Protein AF-A0A2N1PWR2-F1 (afdb_monomer_lite)

pLDDT: mean 94.42, std 9.28, range [49.44, 98.5]

Sequence (89 aa):
MKDQTYIDKVIKLNHYITKTWDPKMKWMWGEALYGYSLSRLDEHFNEEIYTDFLKAYVDYYVQNPPRVDQSDTAAPGLITYQMYKKFGD

Radius of gyration: 13.54 Å; chains: 1; bounding box: 31×26×42 Å

Structure (mmCIF, N/CA/C/O backbone):
data_AF-A0A2N1PWR2-F1
#
_entry.id   AF-A0A2N1PWR2-F1
#
loop_
_atom_site.group_PDB
_atom_site.id
_atom_site.type_symbol
_atom_site.label_atom_id
_atom_site.label_alt_id
_atom_site.label_comp_id
_atom_site.label_asym_id
_atom_site.label_entity_id
_atom_site.label_seq_id
_atom_site.pdbx_PDB_ins_code
_atom_site.Cartn_x
_atom_site.Cartn_y
_atom_site.Cartn_z
_atom_site.occupancy
_atom_site.B_iso_or_equiv
_atom_site.auth_seq_id
_atom_site.auth_comp_id
_atom_site.auth_asym_id
_atom_site.auth_atom_id
_atom_site.pdbx_PDB_model_num
ATOM 1 N N . MET A 1 1 ? -10.478 5.709 27.307 1.00 49.44 1 MET A N 1
ATOM 2 C CA . MET A 1 1 ? -10.718 7.043 26.695 1.00 49.44 1 MET A CA 1
ATOM 3 C C . MET A 1 1 ? -9.443 7.874 26.442 1.00 49.44 1 MET A C 1
ATOM 5 O O . MET A 1 1 ? -9.545 9.074 26.230 1.00 49.44 1 MET A O 1
ATOM 9 N N . LYS A 1 2 ? -8.248 7.259 26.384 1.00 52.25 2 LYS A N 1
ATOM 10 C CA . LYS A 1 2 ? -7.045 7.867 25.775 1.00 52.25 2 LYS A CA 1
ATOM 11 C C . LYS A 1 2 ? -6.807 7.322 24.359 1.00 52.25 2 LYS A C 1
ATOM 13 O O . LYS A 1 2 ? -6.413 8.079 23.478 1.0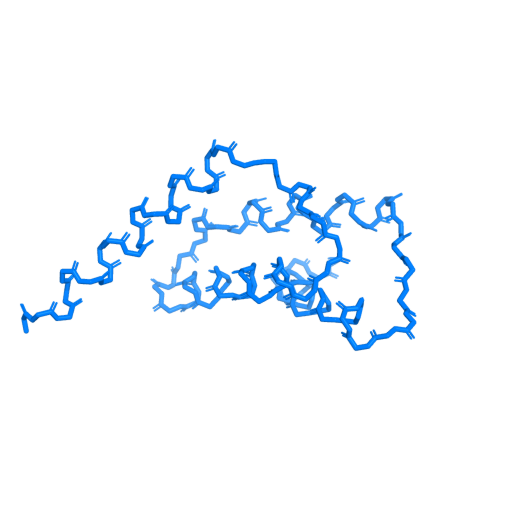0 52.25 2 LYS A O 1
ATOM 18 N N . ASP A 1 3 ? -7.152 6.057 24.121 1.00 59.41 3 ASP A N 1
ATOM 19 C CA . ASP A 1 3 ? -6.906 5.349 22.853 1.00 59.41 3 ASP A CA 1
ATOM 20 C C . ASP A 1 3 ? -7.663 5.940 21.659 1.00 59.41 3 ASP A C 1
ATOM 22 O O . ASP A 1 3 ? -7.075 6.098 20.590 1.00 59.41 3 ASP A O 1
ATOM 26 N N . GLN A 1 4 ? -8.911 6.386 21.872 1.00 61.12 4 GLN A N 1
ATOM 27 C CA . GLN A 1 4 ? -9.715 7.063 20.844 1.00 61.12 4 GLN A CA 1
ATOM 28 C C . GLN A 1 4 ? -8.957 8.255 20.227 1.00 61.12 4 GLN A C 1
ATOM 30 O O . GLN A 1 4 ? -8.974 8.462 19.024 1.00 61.12 4 GLN A O 1
ATOM 35 N N . THR A 1 5 ? -8.187 8.993 21.034 1.00 77.56 5 THR A N 1
ATOM 36 C CA . THR A 1 5 ? -7.488 10.199 20.560 1.00 77.56 5 THR A CA 1
ATOM 37 C C . THR A 1 5 ? -6.214 9.918 19.761 1.00 77.56 5 THR A C 1
ATOM 39 O O . THR A 1 5 ? -5.755 10.789 19.021 1.00 77.56 5 THR A O 1
ATOM 42 N N . TYR A 1 6 ? -5.613 8.733 19.910 1.00 88.06 6 TYR A N 1
ATOM 43 C CA . TYR A 1 6 ? -4.429 8.348 19.139 1.00 88.06 6 TYR A CA 1
ATOM 44 C C . TYR A 1 6 ? -4.818 7.733 17.803 1.00 88.06 6 TYR A C 1
ATOM 46 O O . TYR A 1 6 ? -4.216 8.085 16.789 1.00 88.06 6 TYR A O 1
ATOM 54 N N . ILE A 1 7 ? -5.844 6.880 17.790 1.00 89.94 7 ILE A N 1
ATOM 55 C CA . ILE A 1 7 ? -6.315 6.276 16.545 1.00 89.94 7 ILE A CA 1
ATOM 56 C C . ILE A 1 7 ? -6.851 7.344 15.583 1.00 89.94 7 ILE A C 1
ATOM 58 O O . ILE A 1 7 ? -6.486 7.330 14.413 1.00 89.94 7 ILE A O 1
ATOM 62 N N . ASP A 1 8 ? -7.551 8.366 16.087 1.00 92.19 8 ASP A N 1
ATOM 63 C CA . ASP A 1 8 ? -8.011 9.500 15.274 1.00 92.19 8 ASP A CA 1
ATOM 64 C C . ASP A 1 8 ? -6.849 10.260 14.615 1.00 92.19 8 ASP A C 1
ATOM 66 O O . ASP A 1 8 ? -6.934 10.678 13.458 1.00 92.19 8 ASP A O 1
ATOM 70 N N . LYS A 1 9 ? -5.727 10.429 15.329 1.00 94.50 9 LYS A N 1
ATOM 71 C CA . LYS A 1 9 ? -4.520 11.066 14.774 1.00 94.50 9 LYS A CA 1
ATOM 72 C C . LYS A 1 9 ? -3.884 10.209 13.686 1.00 94.50 9 LYS A C 1
ATOM 74 O O . LYS A 1 9 ? -3.447 10.762 12.680 1.00 94.50 9 LYS A O 1
ATOM 79 N N . VAL A 1 10 ? -3.842 8.891 13.882 1.00 94.19 10 VAL A N 1
ATOM 80 C CA . VAL A 1 10 ? -3.331 7.936 12.887 1.00 94.19 10 VAL A CA 1
ATOM 81 C C . VAL A 1 10 ? -4.205 7.959 11.635 1.00 94.19 10 VAL A C 1
ATOM 83 O O . VAL A 1 10 ? -3.677 8.125 10.540 1.00 94.19 10 VAL A O 1
ATOM 86 N N . ILE A 1 11 ? -5.530 7.893 11.786 1.00 95.12 11 ILE A N 1
ATOM 87 C CA . ILE A 1 11 ? -6.482 7.978 10.669 1.00 95.12 11 ILE A CA 1
ATOM 88 C C . ILE A 1 11 ? -6.311 9.305 9.928 1.00 95.12 11 ILE A C 1
ATOM 90 O O . ILE A 1 11 ? -6.153 9.325 8.710 1.00 95.12 11 ILE A O 1
ATOM 94 N N . LYS A 1 12 ? -6.257 10.429 10.654 1.00 96.12 12 LYS A N 1
ATOM 95 C CA . LYS A 1 12 ? -6.057 11.750 10.047 1.00 96.12 12 LYS A CA 1
ATOM 96 C C . LYS A 1 12 ? -4.741 11.839 9.271 1.00 96.12 12 LYS A C 1
ATOM 98 O O . LYS A 1 12 ? -4.718 12.432 8.193 1.00 96.12 12 LYS A O 1
ATOM 103 N N . LEU A 1 13 ? -3.660 11.272 9.806 1.00 96.81 13 LEU A N 1
ATOM 104 C CA . LEU A 1 13 ? -2.367 11.224 9.128 1.00 96.81 13 LEU A CA 1
ATOM 105 C C . LEU A 1 13 ? -2.439 10.371 7.857 1.00 96.81 13 LEU A C 1
ATOM 107 O O . LEU A 1 13 ? -1.989 10.817 6.807 1.00 96.81 13 LEU A O 1
ATOM 111 N N . ASN A 1 14 ? -3.055 9.192 7.926 1.00 97.50 14 ASN A N 1
ATOM 112 C CA . ASN A 1 14 ? -3.190 8.306 6.774 1.00 97.50 14 ASN A CA 1
ATOM 113 C C . ASN A 1 14 ? -4.067 8.919 5.683 1.00 97.50 14 ASN A C 1
ATOM 115 O O . ASN A 1 14 ? -3.670 8.897 4.526 1.00 97.50 14 ASN A O 1
ATOM 119 N N . HIS A 1 15 ? -5.177 9.573 6.037 1.00 96.50 15 HIS A N 1
ATOM 120 C CA . HIS A 1 15 ? -5.981 10.343 5.084 1.00 96.50 15 HIS A CA 1
ATOM 121 C C . HIS A 1 15 ? -5.181 11.448 4.395 1.00 96.50 15 HIS A C 1
ATOM 123 O O . HIS A 1 15 ? -5.399 11.725 3.220 1.00 96.50 15 HIS A O 1
ATOM 129 N N . TYR A 1 16 ? -4.291 12.128 5.119 1.00 97.62 16 TYR A N 1
ATOM 130 C CA . TYR A 1 16 ? -3.431 13.138 4.516 1.00 97.62 16 TYR A CA 1
ATOM 131 C C . TYR A 1 16 ? -2.416 12.500 3.561 1.00 97.62 16 TYR A C 1
ATOM 133 O O . TYR A 1 16 ? -2.271 12.964 2.432 1.00 97.62 16 TYR A O 1
ATOM 141 N N . ILE A 1 17 ? -1.747 11.423 3.983 1.00 96.94 17 ILE A N 1
ATOM 142 C CA . ILE A 1 17 ? -0.739 10.729 3.176 1.00 96.94 17 ILE A CA 1
ATOM 143 C C . ILE A 1 17 ? -1.364 10.184 1.891 1.00 96.94 17 ILE A C 1
ATOM 145 O O . ILE A 1 17 ? -0.913 10.548 0.810 1.00 96.94 17 ILE A O 1
ATOM 149 N N . THR A 1 18 ? -2.443 9.403 1.973 1.00 97.19 18 THR A N 1
ATOM 150 C CA . THR A 1 18 ? -3.044 8.780 0.781 1.00 97.19 18 THR A CA 1
ATOM 151 C C . THR A 1 18 ? -3.693 9.778 -0.176 1.00 97.19 18 THR A C 1
ATOM 153 O O . THR A 1 18 ? -3.904 9.456 -1.340 1.00 97.19 18 THR A O 1
ATOM 156 N N . LYS A 1 19 ? -3.967 11.010 0.276 1.00 96.44 19 LYS A N 1
ATOM 157 C CA . LYS A 1 19 ? -4.424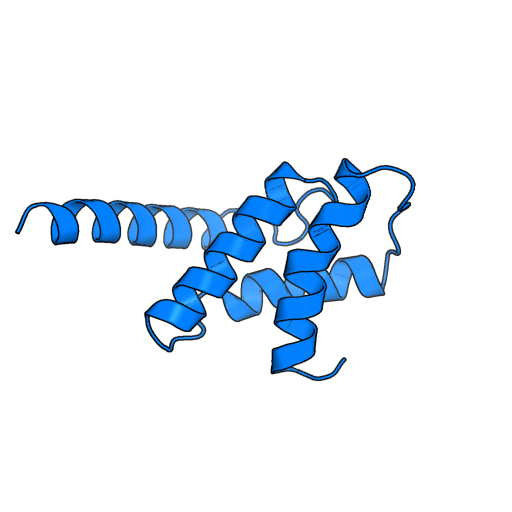 12.112 -0.586 1.00 96.44 19 LYS A CA 1
ATOM 158 C C . LYS A 1 19 ? -3.300 12.924 -1.223 1.00 96.44 19 LYS A C 1
ATOM 160 O O . LYS A 1 19 ? -3.569 13.662 -2.166 1.00 96.44 19 LYS A O 1
ATOM 165 N N . THR A 1 20 ? -2.086 12.877 -0.678 1.00 96.75 20 THR A N 1
ATOM 166 C CA . THR A 1 20 ? -0.986 13.765 -1.098 1.00 96.75 20 THR A CA 1
ATOM 167 C C . THR A 1 20 ? 0.193 13.032 -1.719 1.00 96.75 20 THR A C 1
ATOM 169 O O . THR A 1 20 ? 0.944 13.641 -2.476 1.00 96.75 20 THR A O 1
ATOM 172 N N . TRP A 1 21 ? 0.376 11.752 -1.409 1.00 96.50 21 TRP A N 1
ATOM 173 C CA . TRP A 1 21 ? 1.445 10.936 -1.970 1.00 96.50 21 TRP A CA 1
ATOM 174 C C . TRP A 1 21 ? 1.033 10.336 -3.310 1.00 96.50 21 TRP A C 1
ATOM 176 O O . TRP A 1 21 ? -0.143 10.065 -3.549 1.00 96.50 21 TRP A O 1
ATOM 186 N N . ASP A 1 22 ? 2.023 10.090 -4.167 1.00 96.69 22 ASP A N 1
ATOM 187 C CA . ASP A 1 22 ? 1.829 9.252 -5.346 1.00 96.69 22 ASP A CA 1
ATOM 188 C C . ASP A 1 22 ? 1.643 7.794 -4.882 1.00 96.69 22 ASP A C 1
ATOM 190 O O . ASP A 1 22 ? 2.509 7.278 -4.162 1.00 96.69 22 ASP A O 1
ATOM 194 N N . PRO A 1 23 ? 0.551 7.111 -5.280 1.00 95.88 23 PRO A N 1
ATOM 195 C CA . PRO A 1 23 ? 0.377 5.688 -5.022 1.00 95.88 23 PRO A CA 1
ATOM 196 C C . PRO A 1 23 ? 1.537 4.830 -5.526 1.00 95.88 23 PRO A C 1
ATOM 198 O O . PRO A 1 23 ? 1.755 3.751 -4.993 1.00 95.88 23 PRO A O 1
ATOM 201 N N . LYS A 1 24 ? 2.327 5.298 -6.500 1.00 95.94 24 LYS A N 1
ATOM 202 C CA . LYS A 1 24 ? 3.537 4.641 -7.026 1.00 95.94 24 LYS A CA 1
ATOM 203 C C . LYS A 1 24 ? 4.732 4.808 -6.086 1.00 95.94 24 LYS A C 1
ATOM 205 O O . LYS A 1 24 ? 5.810 5.262 -6.476 1.00 95.94 24 LYS A O 1
ATOM 210 N N . MET A 1 25 ? 4.532 4.456 -4.822 1.00 96.62 25 MET A N 1
ATOM 211 C CA . MET A 1 25 ? 5.593 4.429 -3.823 1.00 96.62 25 MET A CA 1
ATOM 212 C C . MET A 1 25 ? 6.709 3.461 -4.257 1.00 96.62 25 MET A C 1
ATOM 214 O O . MET A 1 25 ? 6.499 2.576 -5.084 1.00 96.62 25 MET A O 1
ATOM 218 N N . LYS A 1 26 ? 7.910 3.595 -3.693 1.00 97.44 26 LYS A N 1
ATOM 219 C CA . LYS A 1 26 ? 9.043 2.727 -4.038 1.00 97.44 26 LYS A CA 1
ATOM 220 C C . LYS A 1 26 ? 8.736 1.248 -3.734 1.00 97.44 26 LYS A C 1
ATOM 222 O O . LYS A 1 26 ? 8.129 0.921 -2.718 1.00 97.44 26 LYS A O 1
ATOM 227 N N . TRP A 1 27 ? 9.214 0.332 -4.577 1.00 98.31 27 TRP A N 1
ATOM 228 C CA . TRP A 1 27 ? 9.181 -1.111 -4.305 1.00 98.31 27 TRP A CA 1
ATOM 229 C C . TRP A 1 27 ? 10.225 -1.506 -3.257 1.00 98.31 27 TRP A C 1
ATOM 231 O O . TRP A 1 27 ? 11.318 -1.966 -3.594 1.00 98.31 27 TRP A O 1
ATOM 241 N N . MET A 1 28 ? 9.919 -1.262 -1.982 1.00 98.38 28 MET A N 1
ATOM 242 C CA . MET A 1 28 ? 10.778 -1.603 -0.849 1.00 98.38 28 MET A CA 1
ATOM 243 C C . MET A 1 28 ? 9.986 -1.927 0.419 1.00 98.38 28 MET A C 1
ATOM 245 O O . MET A 1 28 ? 8.780 -1.706 0.507 1.00 98.38 28 MET A O 1
ATOM 249 N N . TRP A 1 29 ? 10.688 -2.464 1.420 1.00 98.19 29 TRP A N 1
ATOM 250 C CA . TRP A 1 29 ? 10.095 -2.918 2.675 1.00 98.19 29 TRP A CA 1
ATOM 251 C C . TRP A 1 29 ? 9.389 -1.820 3.475 1.00 98.19 29 TRP A C 1
ATOM 253 O O . TRP A 1 29 ? 8.382 -2.110 4.115 1.00 98.19 29 TRP A O 1
ATOM 263 N N . GLY A 1 30 ? 9.872 -0.575 3.446 1.00 97.94 30 GLY A N 1
ATOM 264 C CA . GLY A 1 30 ? 9.266 0.521 4.210 1.00 97.94 30 GLY A CA 1
ATOM 265 C C . GLY A 1 30 ? 7.850 0.825 3.722 1.00 97.94 30 GLY A C 1
ATOM 266 O O . GLY A 1 30 ? 6.888 0.803 4.490 1.00 97.94 30 GLY A O 1
ATOM 267 N N . GLU A 1 31 ? 7.721 1.022 2.415 1.00 97.56 31 GLU A N 1
ATOM 268 C CA . GLU A 1 31 ? 6.463 1.236 1.709 1.00 97.56 31 GLU A CA 1
ATOM 269 C C . GLU A 1 31 ? 5.547 0.014 1.828 1.00 97.56 31 GLU A C 1
ATOM 271 O O . GLU A 1 31 ? 4.343 0.167 2.033 1.00 97.56 31 GLU A O 1
ATOM 276 N N . ALA A 1 32 ? 6.118 -1.196 1.791 1.00 98.31 32 ALA A N 1
ATOM 277 C CA . ALA A 1 32 ? 5.378 -2.436 1.997 1.00 98.31 32 ALA A CA 1
ATOM 278 C C . ALA A 1 32 ? 4.706 -2.500 3.374 1.00 98.31 32 ALA A C 1
ATOM 280 O O . ALA A 1 32 ? 3.518 -2.810 3.467 1.00 98.31 32 ALA A O 1
ATOM 281 N N . LEU A 1 33 ? 5.444 -2.195 4.447 1.00 98.44 33 LEU A N 1
ATOM 282 C CA . LEU A 1 33 ? 4.897 -2.205 5.805 1.00 98.44 33 LEU A CA 1
ATOM 283 C C . LEU A 1 33 ? 3.837 -1.122 5.995 1.00 98.44 33 LEU A C 1
ATOM 285 O O . LEU A 1 33 ? 2.825 -1.366 6.657 1.00 98.44 33 LEU A O 1
ATOM 289 N N . TYR A 1 34 ? 4.044 0.052 5.396 1.00 98.31 34 TYR A N 1
ATOM 290 C CA . TYR A 1 34 ? 3.047 1.112 5.413 1.00 98.31 34 TYR A CA 1
ATOM 291 C C . TYR A 1 34 ? 1.757 0.682 4.703 1.00 98.31 34 TYR A C 1
ATOM 293 O O . TYR A 1 34 ? 0.691 0.692 5.318 1.00 98.31 34 TYR A O 1
ATOM 301 N N . GLY A 1 35 ? 1.846 0.222 3.451 1.00 98.25 35 GLY A N 1
ATOM 302 C CA . GLY A 1 35 ? 0.674 -0.191 2.680 1.00 98.25 35 GLY A CA 1
ATOM 303 C C . GLY A 1 35 ? -0.047 -1.402 3.277 1.00 98.25 35 GLY A C 1
ATOM 304 O O . GLY A 1 35 ? -1.274 -1.426 3.329 1.00 98.25 35 GLY A O 1
ATOM 305 N N . TYR A 1 36 ? 0.690 -2.371 3.829 1.00 98.44 36 TYR A N 1
ATOM 306 C CA . TYR A 1 36 ? 0.083 -3.468 4.582 1.00 98.44 36 TYR A CA 1
ATOM 307 C C . TYR A 1 36 ? -0.656 -2.957 5.824 1.00 98.44 36 TYR A C 1
ATOM 309 O O . TYR A 1 36 ? -1.766 -3.391 6.110 1.00 98.44 36 TYR A O 1
ATOM 317 N N . SER A 1 37 ? -0.095 -1.987 6.549 1.00 98.06 37 SER A N 1
ATOM 318 C CA . SER A 1 37 ? -0.779 -1.386 7.701 1.00 98.06 37 SER A CA 1
ATOM 319 C C . SER A 1 37 ? -2.070 -0.665 7.296 1.00 98.06 37 SER A C 1
ATOM 321 O O . SER A 1 37 ? -3.053 -0.743 8.029 1.00 98.06 37 SER A O 1
ATOM 323 N N . LEU A 1 38 ? -2.107 -0.023 6.122 1.00 98.25 38 LEU A N 1
ATOM 324 C CA . LEU A 1 38 ? -3.332 0.567 5.571 1.00 98.25 38 LEU A CA 1
ATOM 325 C C . LEU A 1 38 ? -4.398 -0.495 5.277 1.00 98.25 38 LEU A C 1
ATOM 327 O O . LEU A 1 38 ? -5.544 -0.326 5.686 1.00 98.25 38 LEU A O 1
ATOM 331 N N . SER A 1 39 ? -4.025 -1.623 4.662 1.00 97.94 39 SER A N 1
ATOM 332 C CA . SER A 1 39 ? -4.987 -2.707 4.417 1.00 97.94 39 SER A CA 1
ATOM 333 C C . SER A 1 39 ? -5.512 -3.306 5.727 1.00 97.94 39 SER A C 1
ATOM 335 O O . SER A 1 39 ? -6.675 -3.684 5.816 1.00 97.94 39 SER A O 1
ATOM 337 N N . ARG A 1 40 ? -4.666 -3.383 6.765 1.00 97.25 40 ARG A N 1
ATOM 338 C CA . ARG A 1 40 ? -5.070 -3.828 8.107 1.00 97.25 40 ARG A CA 1
ATOM 339 C C . ARG A 1 40 ? -6.015 -2.839 8.791 1.00 97.25 40 ARG A C 1
ATOM 341 O O . ARG A 1 40 ? -6.855 -3.281 9.569 1.00 97.25 40 ARG A O 1
ATOM 348 N N . LEU A 1 41 ? -5.886 -1.536 8.530 1.00 96.31 41 LEU A N 1
ATOM 349 C CA . LEU A 1 41 ? -6.829 -0.526 9.022 1.00 96.31 41 LEU A CA 1
ATOM 350 C C . LEU A 1 41 ? -8.193 -0.660 8.341 1.00 96.31 41 LEU A C 1
ATOM 352 O O . LEU A 1 41 ? -9.196 -0.695 9.049 1.00 96.31 41 LEU A O 1
ATOM 356 N N . ASP A 1 42 ? -8.215 -0.814 7.015 1.00 96.94 42 ASP A N 1
ATOM 357 C CA . ASP A 1 42 ? -9.434 -1.110 6.246 1.00 96.94 42 ASP A CA 1
ATOM 358 C C . ASP A 1 42 ? -10.135 -2.369 6.805 1.00 96.94 42 ASP A C 1
ATOM 360 O O . ASP A 1 42 ? -11.315 -2.335 7.150 1.00 96.94 42 ASP A O 1
ATOM 364 N N . GLU A 1 43 ? -9.393 -3.464 7.025 1.00 96.19 43 GLU A N 1
ATOM 365 C CA . GLU A 1 43 ? -9.929 -4.694 7.635 1.00 96.19 43 GLU A CA 1
ATOM 366 C C . GLU A 1 43 ? -10.418 -4.492 9.084 1.00 96.19 43 GLU A C 1
ATOM 368 O O . GLU A 1 43 ? -11.401 -5.109 9.489 1.00 96.19 43 GLU A O 1
ATOM 373 N N . HIS A 1 44 ? -9.747 -3.655 9.884 1.00 94.94 44 HIS A N 1
ATOM 374 C CA . HIS A 1 44 ? -10.119 -3.412 11.283 1.00 94.94 44 HIS A CA 1
ATOM 375 C C . HIS A 1 44 ? -11.430 -2.633 11.416 1.00 94.94 44 HIS A C 1
ATOM 377 O O . HIS A 1 44 ? -12.245 -2.955 12.280 1.00 94.94 44 HIS A O 1
ATOM 383 N N . PHE A 1 45 ? -11.625 -1.620 10.570 1.00 94.38 45 PHE A N 1
ATOM 384 C CA . PHE A 1 45 ? -12.836 -0.799 10.563 1.00 94.38 45 PHE A CA 1
ATOM 385 C C . PHE A 1 45 ? -13.933 -1.347 9.643 1.00 94.38 45 PHE A C 1
ATOM 387 O O . PHE A 1 45 ? -15.055 -0.851 9.688 1.00 94.38 45 PHE A O 1
ATOM 394 N N . ASN A 1 46 ? -13.640 -2.406 8.879 1.00 96.19 46 ASN A N 1
ATOM 395 C CA . ASN A 1 46 ? -14.520 -2.964 7.853 1.00 96.19 46 ASN A CA 1
ATOM 396 C C . ASN A 1 46 ? -14.926 -1.900 6.814 1.00 96.19 46 ASN A C 1
ATOM 398 O O . ASN A 1 46 ? -16.096 -1.756 6.458 1.00 96.19 46 ASN A O 1
ATOM 402 N N . GLU A 1 47 ? -13.926 -1.150 6.357 1.00 95.44 47 GLU A N 1
ATOM 403 C CA . GLU A 1 47 ? -14.026 -0.086 5.360 1.00 95.44 47 GLU A CA 1
ATOM 404 C C . GLU A 1 47 ? -13.004 -0.325 4.238 1.00 95.44 47 GLU A C 1
ATOM 406 O O . GLU A 1 47 ? -12.150 -1.205 4.331 1.00 95.44 47 GLU A O 1
ATOM 411 N N . GLU A 1 48 ? -13.091 0.455 3.161 1.00 96.12 48 GLU A N 1
ATOM 412 C CA . GLU A 1 48 ? -12.186 0.354 2.003 1.00 96.12 48 GLU A CA 1
ATOM 413 C C . GLU A 1 48 ? -11.564 1.709 1.639 1.00 96.12 48 GLU A C 1
ATOM 415 O O . GLU A 1 48 ? -11.275 1.994 0.478 1.00 96.12 48 GLU A O 1
ATOM 420 N N . ILE A 1 49 ? -11.363 2.576 2.636 1.00 96.56 49 ILE A N 1
ATOM 421 C CA . ILE A 1 49 ? -10.915 3.961 2.434 1.00 96.56 49 ILE A CA 1
ATOM 422 C C . ILE A 1 49 ? -9.532 4.018 1.773 1.00 96.56 49 ILE A C 1
ATOM 424 O O . ILE A 1 49 ? -9.256 4.934 0.995 1.00 96.56 49 IL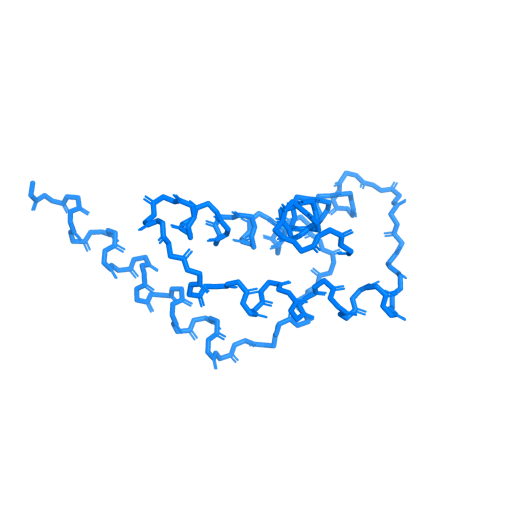E A O 1
ATOM 428 N N . TYR A 1 50 ? -8.650 3.064 2.077 1.00 98.00 50 TYR A N 1
ATOM 429 C CA . TYR A 1 50 ? -7.288 3.037 1.537 1.00 98.00 50 TYR A CA 1
ATOM 430 C C . TYR A 1 50 ? -7.127 2.098 0.341 1.00 98.00 50 TYR A C 1
ATOM 432 O O . TYR A 1 50 ? -6.063 2.076 -0.283 1.00 98.00 50 TYR A O 1
ATOM 440 N N . THR A 1 51 ? -8.168 1.341 0.004 1.00 97.06 51 THR A N 1
ATOM 441 C CA . THR A 1 51 ? -8.104 0.276 -0.997 1.00 97.06 51 THR A CA 1
ATOM 442 C C . THR A 1 51 ? -7.754 0.815 -2.386 1.00 97.06 51 THR A C 1
ATOM 444 O O . THR A 1 51 ? -6.869 0.254 -3.027 1.00 97.06 51 THR A O 1
ATOM 447 N N . ASP A 1 52 ? -8.317 1.949 -2.815 1.00 97.12 52 ASP A N 1
ATOM 448 C CA . ASP A 1 52 ? -7.986 2.555 -4.117 1.00 97.12 52 ASP A CA 1
ATOM 449 C C . ASP A 1 52 ? -6.510 2.972 -4.220 1.00 97.12 52 ASP A C 1
ATOM 451 O O . ASP A 1 52 ? -5.860 2.760 -5.246 1.00 97.12 52 ASP A O 1
ATOM 455 N N . PHE A 1 53 ? -5.947 3.524 -3.140 1.00 98.38 53 PHE A N 1
ATOM 456 C CA . PHE A 1 53 ? -4.534 3.907 -3.083 1.00 98.38 53 PHE A CA 1
ATOM 457 C C . PHE A 1 53 ? -3.621 2.676 -3.199 1.00 98.38 53 PHE A C 1
ATOM 459 O O . PHE A 1 53 ? -2.644 2.685 -3.947 1.00 98.38 53 PHE A O 1
ATOM 466 N N . LEU A 1 54 ? -3.955 1.590 -2.494 1.00 98.19 54 LEU A N 1
ATOM 467 C CA . LEU A 1 54 ? -3.196 0.338 -2.547 1.00 98.19 54 LEU A CA 1
ATOM 468 C C . LEU A 1 54 ? -3.349 -0.377 -3.892 1.00 98.19 54 LEU A C 1
ATOM 470 O O . LEU A 1 54 ? -2.366 -0.898 -4.417 1.00 98.19 54 LEU A O 1
ATOM 474 N N . LYS A 1 55 ? -4.548 -0.371 -4.480 1.00 97.62 55 LYS A N 1
ATOM 475 C CA . LYS A 1 55 ? -4.775 -0.940 -5.806 1.00 97.62 55 LYS A CA 1
ATOM 476 C C . LYS A 1 55 ? -3.972 -0.192 -6.866 1.00 97.62 55 LYS A C 1
ATOM 478 O O . LYS A 1 55 ? -3.298 -0.834 -7.659 1.00 97.62 55 LYS A O 1
ATOM 483 N N . ALA A 1 56 ? -3.931 1.140 -6.819 1.00 98.06 56 ALA A N 1
ATOM 484 C CA . ALA A 1 56 ? -3.117 1.928 -7.743 1.00 98.06 56 ALA A CA 1
ATOM 485 C C . ALA A 1 56 ? -1.606 1.615 -7.641 1.00 98.06 56 ALA A C 1
ATOM 487 O O . ALA A 1 56 ? -0.919 1.587 -8.665 1.00 98.06 56 ALA A O 1
ATOM 488 N N . TYR A 1 57 ? -1.087 1.335 -6.436 1.00 98.25 57 TYR A N 1
ATOM 489 C CA . TYR A 1 57 ? 0.286 0.837 -6.250 1.00 98.25 57 TYR A CA 1
ATOM 490 C C . TYR A 1 57 ? 0.502 -0.507 -6.963 1.00 98.25 57 TYR A C 1
ATOM 492 O O . TYR A 1 57 ? 1.477 -0.674 -7.699 1.00 98.25 57 TYR A O 1
ATOM 500 N N . VAL A 1 58 ? -0.411 -1.463 -6.758 1.00 97.69 58 VAL A N 1
ATOM 501 C CA . VAL A 1 58 ? -0.322 -2.806 -7.351 1.00 97.69 58 VAL A CA 1
ATOM 502 C C . VAL A 1 58 ? -0.453 -2.745 -8.870 1.00 97.69 58 VAL A C 1
ATOM 504 O O . VAL A 1 58 ? 0.416 -3.268 -9.562 1.00 97.69 58 VAL A O 1
ATOM 507 N N . ASP A 1 59 ? -1.458 -2.041 -9.391 1.00 97.69 59 ASP A N 1
ATOM 508 C CA . ASP A 1 59 ? -1.709 -1.894 -10.829 1.00 97.69 59 ASP A CA 1
ATOM 509 C C . ASP A 1 59 ? -0.479 -1.323 -11.559 1.00 97.69 59 ASP A C 1
ATOM 511 O O . ASP A 1 59 ? -0.128 -1.767 -12.656 1.00 97.69 59 ASP A O 1
ATOM 515 N N . TYR A 1 60 ? 0.232 -0.375 -10.935 1.00 98.06 60 TYR A N 1
ATOM 516 C CA . TYR A 1 60 ? 1.482 0.150 -11.479 1.00 98.06 60 TYR A CA 1
ATOM 517 C C . TYR A 1 60 ? 2.576 -0.922 -11.571 1.00 98.06 60 TYR A C 1
ATOM 519 O O . TYR A 1 60 ? 3.204 -1.054 -12.623 1.00 98.06 60 TYR A O 1
ATOM 527 N N . TYR A 1 61 ? 2.811 -1.697 -10.509 1.00 97.50 61 TYR A N 1
ATOM 528 C CA . TYR A 1 61 ? 3.870 -2.714 -10.484 1.00 97.50 61 TYR A CA 1
ATOM 529 C C . TYR A 1 61 ? 3.523 -3.998 -11.250 1.00 97.50 61 TYR A C 1
ATOM 531 O O . TYR A 1 61 ? 4.437 -4.700 -11.679 1.00 97.50 61 TYR A O 1
ATOM 539 N N . VAL A 1 62 ? 2.241 -4.264 -11.519 1.00 95.81 62 VAL A N 1
ATOM 540 C CA . VAL A 1 62 ? 1.808 -5.278 -12.497 1.00 95.81 62 VAL A CA 1
ATOM 541 C C . VAL A 1 62 ? 2.280 -4.901 -13.904 1.00 95.81 62 VAL A C 1
ATOM 543 O O . VAL A 1 62 ? 2.803 -5.740 -14.634 1.00 95.81 62 VAL A O 1
ATOM 546 N N . GLN A 1 63 ? 2.151 -3.626 -14.279 1.00 97.12 63 GLN A N 1
ATOM 547 C CA . GLN A 1 63 ? 2.608 -3.123 -15.581 1.00 97.12 63 GLN A CA 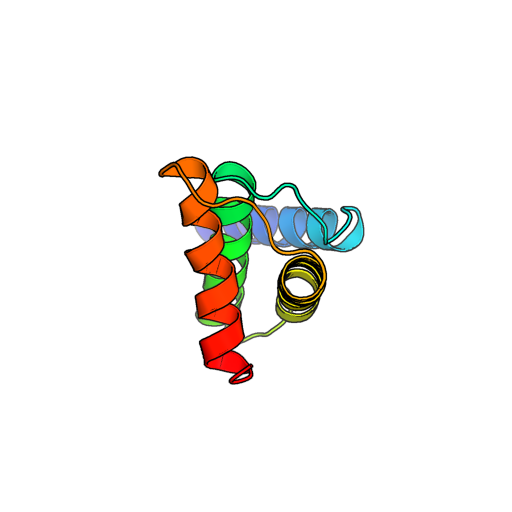1
ATOM 548 C C . GLN A 1 63 ? 4.121 -2.868 -15.631 1.00 97.12 63 GLN A C 1
ATOM 550 O O . GLN A 1 63 ? 4.705 -2.830 -16.713 1.00 97.12 63 GLN A O 1
ATOM 555 N N . ASN A 1 64 ? 4.761 -2.694 -14.472 1.00 97.25 64 ASN A N 1
ATOM 556 C CA . ASN A 1 64 ? 6.181 -2.371 -14.338 1.00 97.25 64 ASN A CA 1
ATOM 557 C C . ASN A 1 64 ? 6.856 -3.340 -13.354 1.00 97.25 64 ASN A C 1
ATOM 559 O O . ASN A 1 64 ? 7.183 -2.931 -12.235 1.00 97.25 64 ASN A O 1
ATOM 563 N N . PRO A 1 65 ? 7.064 -4.615 -13.740 1.00 96.19 65 PRO A N 1
ATOM 564 C CA . PRO A 1 65 ? 7.535 -5.641 -12.820 1.00 96.19 65 PRO A CA 1
ATOM 565 C C . PRO A 1 65 ? 8.856 -5.248 -12.136 1.00 96.19 65 PRO A C 1
ATOM 567 O O . PRO A 1 65 ? 9.844 -4.951 -12.817 1.00 96.19 65 PRO A O 1
ATOM 570 N N . PRO A 1 66 ? 8.904 -5.243 -10.796 1.00 96.62 66 PRO A N 1
ATOM 571 C CA . PRO A 1 66 ? 10.102 -4.908 -10.047 1.00 96.62 66 PRO A CA 1
ATOM 572 C C . PRO A 1 66 ? 11.058 -6.103 -9.984 1.00 96.62 66 PRO A C 1
ATOM 574 O O . PRO A 1 66 ? 10.675 -7.262 -10.149 1.00 96.62 66 PRO A O 1
ATOM 577 N N . ARG A 1 67 ? 12.327 -5.831 -9.675 1.00 97.38 67 ARG A N 1
ATOM 578 C CA . ARG A 1 67 ? 13.291 -6.883 -9.341 1.00 97.38 67 ARG A CA 1
ATOM 579 C C . ARG A 1 67 ? 13.077 -7.336 -7.895 1.00 97.38 67 ARG A C 1
ATOM 581 O O . ARG A 1 67 ? 13.115 -6.510 -6.987 1.00 97.38 67 ARG A O 1
ATOM 588 N N . VAL A 1 68 ? 12.906 -8.643 -7.696 1.00 97.56 68 VAL A N 1
ATOM 589 C CA . VAL A 1 68 ? 12.746 -9.275 -6.378 1.00 97.56 68 VAL A CA 1
ATOM 590 C C . VAL A 1 68 ? 13.881 -10.269 -6.160 1.00 97.56 68 VAL A C 1
ATOM 592 O O . VAL A 1 68 ? 13.894 -11.350 -6.740 1.00 97.56 68 VAL A O 1
ATOM 595 N N . ASP A 1 69 ? 14.864 -9.882 -5.358 1.00 97.69 69 ASP A N 1
ATOM 596 C CA . ASP A 1 69 ? 16.098 -10.646 -5.140 1.00 97.69 69 ASP A CA 1
ATOM 597 C C . ASP A 1 69 ? 16.644 -10.547 -3.708 1.00 97.69 69 ASP A C 1
ATOM 599 O O . ASP A 1 69 ? 17.685 -11.127 -3.403 1.00 97.69 69 ASP A O 1
ATOM 603 N N . GLN A 1 70 ? 15.950 -9.826 -2.824 1.00 96.62 70 GLN A N 1
ATOM 604 C CA . GLN A 1 70 ? 16.314 -9.637 -1.418 1.00 96.62 70 GLN A CA 1
ATOM 605 C C . GLN A 1 70 ? 15.043 -9.622 -0.564 1.00 96.62 70 GLN A C 1
ATOM 607 O O . GLN A 1 70 ? 13.945 -9.404 -1.078 1.00 96.62 70 GLN A O 1
ATOM 612 N N . SER A 1 71 ? 15.178 -9.790 0.753 1.00 97.25 71 SER A N 1
ATOM 613 C CA . SER A 1 71 ? 14.044 -9.685 1.688 1.00 97.25 71 SER A CA 1
ATOM 614 C C . SER A 1 71 ? 13.284 -8.370 1.524 1.00 97.25 71 SER A C 1
ATOM 616 O O . SER A 1 71 ? 12.054 -8.340 1.524 1.00 97.25 71 SER A O 1
ATOM 618 N N . ASP A 1 72 ? 14.030 -7.291 1.315 1.00 98.12 72 ASP A N 1
ATOM 619 C CA . ASP A 1 72 ? 13.487 -5.946 1.246 1.00 98.12 72 ASP A CA 1
ATOM 620 C C . ASP A 1 72 ? 12.638 -5.726 -0.011 1.00 98.12 72 ASP A C 1
ATOM 622 O O . ASP A 1 72 ? 11.627 -5.025 0.032 1.00 98.12 72 ASP A O 1
ATOM 626 N N . THR A 1 73 ? 13.032 -6.348 -1.126 1.00 98.00 73 THR A N 1
ATOM 627 C CA . THR A 1 73 ? 12.281 -6.331 -2.386 1.00 98.00 73 THR A CA 1
ATOM 628 C C . THR A 1 73 ? 11.224 -7.436 -2.450 1.00 98.00 73 THR A C 1
ATOM 630 O O . THR A 1 73 ? 10.377 -7.403 -3.333 1.00 98.00 73 THR A O 1
ATOM 633 N N . ALA A 1 74 ? 11.195 -8.386 -1.512 1.00 98.25 74 ALA A N 1
ATOM 634 C CA . ALA A 1 74 ? 10.111 -9.365 -1.392 1.00 98.25 74 ALA A CA 1
ATOM 635 C C . ALA A 1 74 ? 8.919 -8.835 -0.572 1.00 98.25 74 ALA A C 1
ATOM 637 O O . ALA A 1 74 ? 7.776 -9.230 -0.804 1.00 98.25 74 ALA A O 1
ATOM 638 N N . ALA A 1 75 ? 9.166 -7.920 0.370 1.00 98.50 75 ALA A N 1
ATOM 639 C CA . ALA A 1 75 ? 8.161 -7.401 1.298 1.00 98.50 75 ALA A CA 1
ATOM 640 C C . ALA A 1 75 ? 6.896 -6.793 0.645 1.00 98.50 75 ALA A C 1
ATOM 642 O O . ALA A 1 75 ? 5.812 -7.023 1.188 1.00 98.50 75 ALA A O 1
ATOM 643 N N . PRO A 1 76 ? 6.948 -6.090 -0.510 1.00 98.31 76 PRO A N 1
ATOM 644 C CA . PRO A 1 76 ? 5.733 -5.603 -1.180 1.00 98.31 76 PRO A CA 1
ATOM 645 C C . PRO A 1 76 ? 4.742 -6.703 -1.607 1.00 98.31 76 PRO A C 1
ATOM 647 O O . PRO A 1 76 ? 3.574 -6.415 -1.881 1.00 98.31 76 PRO A O 1
ATOM 650 N N . GLY A 1 77 ? 5.159 -7.975 -1.554 1.00 97.50 77 GLY A N 1
ATOM 651 C CA . GLY A 1 77 ? 4.273 -9.141 -1.560 1.00 97.50 77 GLY A CA 1
ATOM 652 C C . GLY A 1 77 ? 3.102 -9.035 -0.569 1.00 97.50 77 GLY A C 1
ATOM 653 O O . GLY A 1 77 ? 2.011 -9.518 -0.846 1.00 97.50 77 GLY A O 1
ATOM 654 N N . LEU A 1 78 ? 3.286 -8.343 0.561 1.00 98.00 78 LEU A N 1
ATOM 655 C CA . LEU A 1 78 ? 2.232 -8.104 1.552 1.00 98.00 78 LEU A CA 1
ATOM 656 C C . LEU A 1 78 ? 1.070 -7.272 0.994 1.00 98.00 78 LEU A C 1
ATOM 658 O O . LEU A 1 78 ? -0.088 -7.597 1.249 1.00 98.00 78 LEU A O 1
ATOM 662 N N . ILE A 1 79 ? 1.367 -6.212 0.236 1.00 98.06 79 ILE A N 1
ATOM 663 C CA . ILE A 1 79 ? 0.341 -5.346 -0.362 1.00 98.06 79 ILE A CA 1
ATOM 664 C C . ILE A 1 79 ? -0.344 -6.087 -1.508 1.00 98.06 79 ILE A C 1
ATOM 666 O O . ILE A 1 79 ? -1.570 -6.152 -1.558 1.00 98.06 79 ILE A O 1
ATOM 670 N N . THR A 1 80 ? 0.449 -6.678 -2.406 1.00 97.31 80 THR A N 1
ATOM 671 C CA . THR A 1 80 ? -0.077 -7.383 -3.586 1.00 97.31 80 THR A CA 1
ATOM 672 C C . THR A 1 80 ? -0.972 -8.552 -3.187 1.00 97.31 80 THR A C 1
ATOM 674 O O . THR A 1 80 ? -2.070 -8.675 -3.715 1.00 97.31 80 THR A O 1
ATOM 677 N N . TYR A 1 81 ? -0.590 -9.341 -2.178 1.00 97.69 81 TYR A N 1
ATOM 678 C CA . TYR A 1 81 ? -1.439 -10.416 -1.666 1.00 97.69 81 TYR A CA 1
ATOM 679 C C . TYR A 1 81 ? -2.739 -9.895 -1.036 1.00 97.69 81 TYR A C 1
ATOM 681 O O . TYR A 1 81 ? -3.794 -10.502 -1.207 1.00 97.69 81 TYR A O 1
ATOM 689 N N . GLN A 1 82 ? -2.695 -8.763 -0.325 1.00 97.44 82 GLN A N 1
ATOM 690 C CA . GLN A 1 82 ? -3.902 -8.150 0.236 1.00 97.44 82 GLN A CA 1
ATOM 691 C C . GLN A 1 82 ? -4.875 -7.685 -0.853 1.00 97.44 82 GLN A C 1
ATOM 693 O O . GLN A 1 82 ? -6.078 -7.907 -0.720 1.00 97.44 82 GLN A O 1
ATOM 698 N N . MET A 1 83 ? -4.369 -7.092 -1.937 1.00 97.06 83 MET A N 1
ATOM 699 C CA . MET A 1 83 ? -5.203 -6.691 -3.075 1.00 97.06 83 MET A CA 1
ATOM 700 C C . MET A 1 83 ? -5.714 -7.904 -3.858 1.00 97.06 83 MET A C 1
ATOM 702 O O . MET A 1 83 ? -6.902 -7.964 -4.163 1.00 97.06 83 MET A O 1
ATOM 706 N N . TYR A 1 84 ? -4.879 -8.927 -4.057 1.00 97.00 84 TYR A N 1
ATOM 707 C CA . TYR A 1 84 ? -5.286 -10.185 -4.683 1.00 97.00 84 TYR A CA 1
ATOM 708 C C . TYR A 1 84 ? -6.437 -10.862 -3.926 1.00 97.00 84 TYR A C 1
ATOM 710 O O . TYR A 1 84 ? -7.409 -11.294 -4.534 1.00 97.00 84 TYR A O 1
ATOM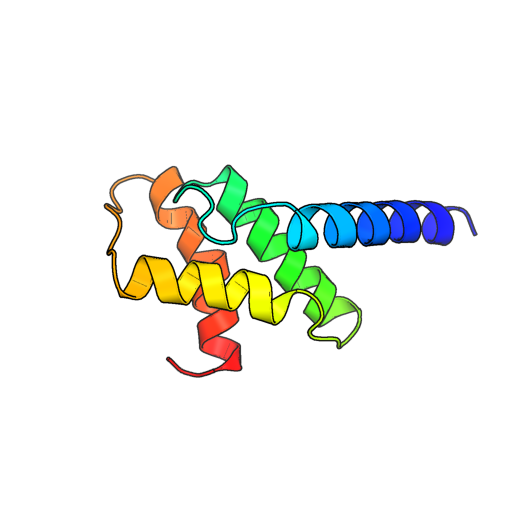 718 N N . LYS A 1 85 ? -6.399 -10.904 -2.585 1.00 95.81 85 LYS A N 1
ATOM 719 C CA . LYS A 1 85 ? -7.517 -11.441 -1.784 1.00 95.81 85 LYS A CA 1
ATOM 720 C C . LYS A 1 85 ? -8.836 -10.689 -1.997 1.00 95.81 85 LYS A C 1
ATOM 722 O O . LYS A 1 85 ? -9.891 -11.285 -1.797 1.00 95.81 85 LYS A O 1
ATOM 727 N N . LYS A 1 86 ? -8.781 -9.394 -2.323 1.00 94.19 86 LYS A N 1
ATOM 728 C CA . LYS A 1 86 ? -9.963 -8.547 -2.536 1.00 94.19 86 LYS A CA 1
ATOM 729 C C . LYS A 1 86 ? -10.497 -8.649 -3.967 1.00 94.19 86 LYS A C 1
ATOM 731 O O . LYS A 1 86 ? -11.708 -8.733 -4.139 1.00 94.19 86 LYS A O 1
ATOM 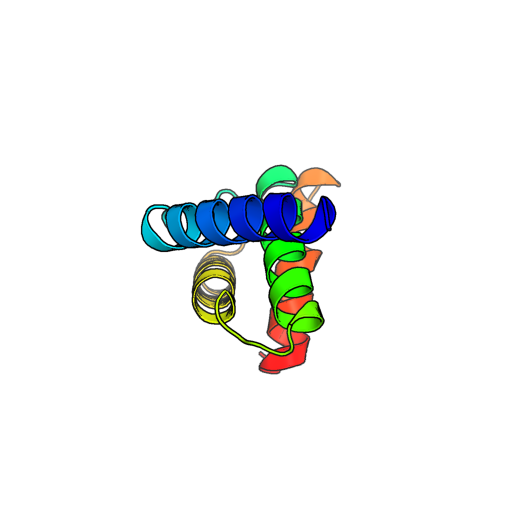736 N N . PHE A 1 87 ? -9.616 -8.650 -4.968 1.00 94.81 87 PHE A N 1
ATOM 737 C CA . PHE A 1 87 ? -9.996 -8.492 -6.379 1.00 94.81 87 PHE A CA 1
ATOM 738 C C . PHE A 1 87 ? -9.769 -9.739 -7.245 1.00 94.81 87 PHE A C 1
ATOM 740 O O . PHE A 1 87 ? -10.487 -9.941 -8.220 1.00 94.81 87 PHE A O 1
ATOM 747 N N . GLY A 1 88 ? -8.856 -10.627 -6.845 1.00 90.69 88 GLY A N 1
ATOM 748 C CA . GLY A 1 88 ? -8.563 -11.884 -7.537 1.00 90.69 88 GLY A CA 1
ATOM 749 C C . GLY A 1 88 ? -7.593 -11.773 -8.716 1.00 90.69 88 GLY A C 1
ATOM 750 O O . GLY A 1 88 ? -7.347 -12.791 -9.365 1.00 90.69 88 GLY A O 1
ATOM 751 N N . ASP A 1 89 ? -7.039 -10.588 -8.976 1.00 72.00 89 ASP A N 1
ATOM 752 C CA . ASP A 1 89 ? -6.105 -10.294 -10.066 1.00 72.00 89 ASP A CA 1
ATOM 753 C C . ASP A 1 89 ? -4.910 -9.425 -9.638 1.00 72.00 89 ASP A C 1
ATOM 755 O O . ASP A 1 89 ? -5.003 -8.704 -8.615 1.00 72.00 89 ASP A O 1
#

Secondary structure (DSSP, 8-state):
--HHHHHHHHHHHHHHHHHHS-S---SSHHHHHHHHHHHHHHHHHT--TTHHHHHHHHHHHHHSPPP--SHHHHTTHHHHHHHHHHH--

Foldseek 3Di:
DVVVVVVVVVVVVVVVCLVPDQLLDDLWQVVLVVLLVVLVVCVVVVHCSCVVSLVNNLVVCVVVPDDDDDPTNCSNVSSNVSNCVVPVD